Protein AF-A0A5A7XR70-F1 (afdb_monomer_lite)

Radius of gyration: 16.72 Å; chains: 1; bounding box: 55×24×37 Å

Structure (mmCIF, N/CA/C/O backbone):
data_AF-A0A5A7XR70-F1
#
_entry.id   AF-A0A5A7XR70-F1
#
loop_
_atom_site.group_PDB
_atom_site.id
_atom_site.type_symbol
_atom_site.label_atom_id
_atom_site.label_alt_id
_atom_site.label_comp_id
_atom_site.label_asym_id
_atom_site.label_entity_id
_atom_site.label_seq_id
_atom_site.pdbx_PDB_ins_code
_atom_site.Cartn_x
_atom_site.Cartn_y
_atom_site.Cartn_z
_atom_site.occupancy
_atom_site.B_iso_or_equiv
_atom_site.auth_seq_id
_atom_site.auth_comp_id
_atom_site.auth_asym_id
_atom_site.auth_atom_id
_atom_site.pdbx_PDB_model_num
ATOM 1 N N . MET A 1 1 ? -2.405 -19.295 9.966 1.00 50.75 1 MET A N 1
ATOM 2 C CA . MET A 1 1 ? -3.335 -18.833 8.908 1.00 50.75 1 MET A CA 1
ATOM 3 C C . MET A 1 1 ? -2.909 -17.522 8.250 1.00 50.75 1 MET A C 1
ATOM 5 O O . MET A 1 1 ? -2.703 -17.536 7.049 1.00 50.75 1 MET A O 1
ATOM 9 N N . ASN A 1 2 ? -2.731 -16.416 8.983 1.00 43.44 2 ASN A N 1
ATOM 10 C CA . ASN A 1 2 ? -2.534 -15.083 8.375 1.00 43.44 2 ASN A CA 1
ATOM 11 C C . ASN A 1 2 ? -1.297 -14.959 7.459 1.00 43.44 2 ASN A C 1
ATOM 13 O O . ASN A 1 2 ? -1.370 -14.286 6.439 1.00 43.44 2 ASN A O 1
ATOM 17 N N . LEU A 1 3 ? -0.198 -15.658 7.773 1.00 51.59 3 LEU A N 1
ATOM 18 C CA . LEU A 1 3 ? 1.016 -15.687 6.941 1.00 51.59 3 LEU A CA 1
ATOM 19 C C . LEU A 1 3 ? 0.787 -16.384 5.588 1.00 51.59 3 LEU A C 1
ATOM 21 O O . LEU A 1 3 ? 1.219 -15.891 4.556 1.00 51.59 3 LEU A O 1
ATOM 25 N N . LEU A 1 4 ? 0.064 -17.509 5.592 1.00 57.72 4 LEU A N 1
ATOM 26 C CA . LEU A 1 4 ? -0.284 -18.263 4.382 1.00 57.72 4 LEU A CA 1
ATOM 27 C C . LEU A 1 4 ? -1.261 -17.475 3.505 1.00 57.72 4 LEU A C 1
ATOM 29 O O . LEU A 1 4 ? -1.098 -17.429 2.293 1.00 57.72 4 LEU A O 1
ATOM 33 N N . VAL A 1 5 ? -2.236 -16.805 4.123 1.00 60.16 5 VAL A N 1
ATOM 34 C CA . VAL A 1 5 ? -3.185 -15.933 3.417 1.00 60.16 5 VAL A CA 1
ATOM 35 C C . VAL A 1 5 ? -2.459 -14.738 2.791 1.00 60.16 5 VAL A C 1
ATOM 37 O O . VAL A 1 5 ? -2.684 -14.437 1.623 1.00 60.16 5 VAL A O 1
ATOM 40 N N . GLY A 1 6 ? -1.536 -14.106 3.523 1.00 51.72 6 GLY A N 1
ATOM 41 C CA . GLY A 1 6 ? -0.706 -13.022 2.989 1.00 51.72 6 GLY A CA 1
ATOM 42 C C . GLY A 1 6 ? 0.180 -13.469 1.823 1.00 51.72 6 GLY A C 1
ATOM 43 O O . GLY A 1 6 ? 0.257 -12.777 0.811 1.00 51.72 6 GLY A O 1
ATOM 44 N N . LEU A 1 7 ? 0.788 -14.654 1.923 1.00 59.75 7 LEU A N 1
ATOM 45 C CA . LEU A 1 7 ? 1.652 -15.218 0.884 1.00 59.75 7 LEU A CA 1
ATOM 46 C C . LEU A 1 7 ? 0.887 -15.541 -0.410 1.00 59.75 7 LEU A C 1
ATOM 48 O O . LEU A 1 7 ? 1.373 -15.251 -1.500 1.00 59.75 7 LEU A O 1
ATOM 52 N N . VAL A 1 8 ? -0.318 -16.106 -0.298 1.00 62.59 8 VAL A N 1
ATOM 53 C CA . VAL A 1 8 ? -1.155 -16.471 -1.455 1.00 62.59 8 VAL A CA 1
ATOM 54 C C . VAL A 1 8 ? -1.627 -15.233 -2.220 1.00 62.59 8 VAL A C 1
ATOM 56 O O . VAL A 1 8 ? -1.612 -15.226 -3.449 1.00 62.59 8 VAL A O 1
ATOM 59 N N . VAL A 1 9 ? -1.986 -14.162 -1.509 1.00 59.59 9 VAL A N 1
ATOM 60 C CA . VAL A 1 9 ? -2.368 -12.888 -2.135 1.00 59.59 9 VAL A CA 1
ATOM 61 C C . VAL A 1 9 ? -1.178 -12.250 -2.862 1.00 59.59 9 VAL A C 1
ATOM 63 O O . VAL A 1 9 ? -1.349 -11.730 -3.964 1.00 59.59 9 VAL A O 1
ATOM 66 N N . LEU A 1 10 ? 0.034 -12.341 -2.301 1.00 56.25 10 LEU A N 1
ATOM 67 C CA . LEU A 1 10 ? 1.253 -11.842 -2.951 1.00 56.25 10 LEU A CA 1
ATOM 68 C C . LEU A 1 10 ? 1.621 -12.635 -4.214 1.00 56.25 10 LEU A C 1
ATOM 70 O O . LEU A 1 10 ? 2.026 -12.043 -5.212 1.00 56.25 10 LEU A O 1
ATOM 74 N N . ALA A 1 11 ? 1.467 -13.960 -4.187 1.00 58.66 11 ALA A N 1
ATOM 75 C CA . ALA A 1 11 ? 1.819 -14.828 -5.309 1.00 58.66 11 ALA A CA 1
ATOM 76 C C . ALA A 1 11 ? 0.903 -14.643 -6.535 1.00 58.66 11 ALA A C 1
ATOM 78 O O . ALA A 1 11 ? 1.348 -14.834 -7.661 1.00 58.66 11 ALA A O 1
ATOM 79 N N . GLY A 1 12 ? -0.358 -14.242 -6.342 1.00 56.47 12 GLY A N 1
ATOM 80 C CA . GLY A 1 12 ? -1.281 -13.964 -7.452 1.00 56.47 1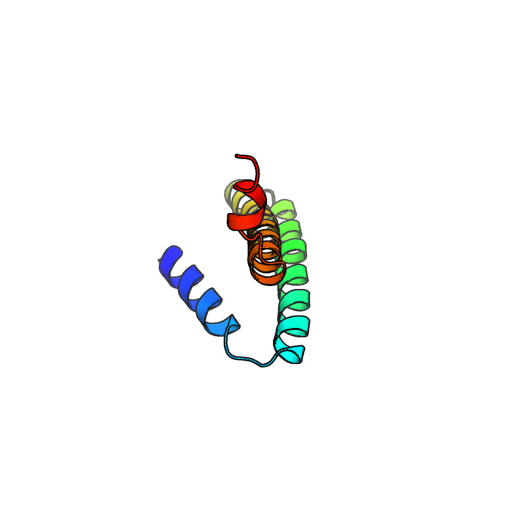2 GLY A CA 1
ATOM 81 C C . GLY A 1 12 ? -0.964 -12.677 -8.225 1.00 56.47 12 GLY A C 1
ATOM 82 O O . GLY A 1 12 ? -1.333 -12.548 -9.391 1.00 56.47 12 GLY A O 1
ATOM 83 N N . ALA A 1 13 ? -0.258 -11.730 -7.603 1.00 56.38 13 ALA A N 1
ATOM 84 C CA . ALA A 1 13 ? 0.020 -10.421 -8.192 1.00 56.38 13 ALA A CA 1
ATOM 85 C C . ALA A 1 13 ? 1.164 -10.429 -9.230 1.00 56.38 13 ALA A C 1
ATOM 87 O O . ALA A 1 13 ? 1.293 -9.479 -9.999 1.00 56.38 13 ALA A O 1
ATOM 88 N N . SER A 1 14 ? 1.990 -11.480 -9.285 1.00 54.44 14 SER A N 1
ATOM 89 C CA . SER A 1 14 ? 3.250 -11.498 -10.049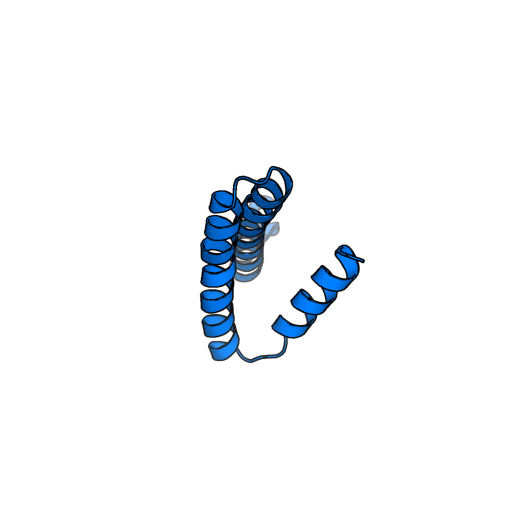 1.00 54.44 14 SER A CA 1
ATOM 90 C C . SER A 1 14 ? 3.144 -11.962 -11.513 1.00 54.44 14 SER A C 1
ATOM 92 O O . SER A 1 14 ? 4.155 -12.004 -12.207 1.00 54.44 14 SER A O 1
ATOM 94 N N . ALA A 1 15 ? 1.952 -12.301 -12.020 1.00 59.47 15 ALA A N 1
ATOM 95 C CA . ALA A 1 15 ? 1.815 -13.064 -13.271 1.00 59.47 15 ALA A CA 1
ATOM 96 C C . ALA A 1 15 ? 1.667 -12.257 -14.591 1.00 59.47 15 ALA A C 1
ATOM 98 O O . ALA A 1 15 ? 1.384 -12.863 -15.621 1.00 59.47 15 ALA A O 1
ATOM 99 N N . HIS A 1 16 ? 1.795 -10.920 -14.612 1.00 55.69 16 HIS A N 1
ATOM 100 C CA . HIS A 1 16 ? 1.356 -10.108 -15.770 1.00 55.69 16 HIS A CA 1
ATOM 101 C C . HIS A 1 16 ? 2.434 -9.146 -16.325 1.00 55.69 16 HIS A C 1
ATOM 103 O O . HIS A 1 16 ? 3.344 -8.748 -15.609 1.00 55.69 16 HIS A O 1
ATOM 109 N N . GLY A 1 17 ? 2.338 -8.773 -17.615 1.00 60.53 17 GLY A N 1
ATOM 110 C CA . GLY A 1 17 ? 3.316 -7.934 -18.342 1.00 60.53 17 GLY A CA 1
ATOM 111 C C . GLY A 1 17 ? 3.353 -6.452 -17.926 1.00 60.53 17 GLY A C 1
ATOM 112 O O . GLY A 1 17 ? 2.426 -5.960 -17.293 1.00 60.53 17 GLY A O 1
ATOM 113 N N . GLY A 1 18 ? 4.408 -5.714 -18.304 1.00 60.09 18 GLY A N 1
ATOM 114 C CA . GLY A 1 18 ? 4.779 -4.410 -17.710 1.00 60.09 18 GLY A CA 1
ATOM 115 C C . GLY A 1 18 ? 3.676 -3.342 -17.590 1.00 60.09 18 GLY A C 1
ATOM 116 O O . GLY A 1 18 ? 3.588 -2.671 -16.565 1.00 60.09 18 GLY A O 1
ATOM 117 N N . ALA A 1 19 ? 2.779 -3.217 -18.575 1.00 65.12 19 ALA A N 1
ATOM 118 C CA . ALA A 1 19 ? 1.633 -2.300 -18.485 1.00 65.12 19 ALA A CA 1
ATOM 119 C C . ALA A 1 19 ? 0.602 -2.746 -17.430 1.00 65.12 19 ALA A C 1
ATOM 121 O O . ALA A 1 19 ? 0.047 -1.927 -16.699 1.00 65.12 19 ALA A O 1
ATOM 122 N N . VAL A 1 20 ? 0.387 -4.057 -17.311 1.00 74.00 20 VAL A N 1
ATOM 123 C CA . VAL A 1 20 ? -0.492 -4.653 -16.300 1.00 74.00 20 VAL A CA 1
ATOM 124 C C . VAL A 1 20 ? 0.126 -4.537 -14.908 1.00 74.00 20 VAL A C 1
ATOM 126 O O . VAL A 1 20 ? -0.598 -4.284 -13.949 1.00 74.00 20 VAL A O 1
ATOM 129 N N . VAL A 1 21 ? 1.455 -4.629 -14.793 1.00 72.94 21 VAL A N 1
ATOM 130 C CA . VAL A 1 21 ? 2.171 -4.375 -13.530 1.00 72.94 21 VAL A CA 1
ATOM 131 C C . VAL A 1 21 ? 1.971 -2.932 -13.072 1.00 72.94 21 VAL A C 1
ATOM 133 O O . VAL A 1 21 ? 1.676 -2.706 -11.902 1.00 72.94 21 VAL A O 1
ATOM 136 N N . GLY A 1 22 ? 2.064 -1.957 -13.983 1.00 76.06 22 GLY A N 1
ATOM 137 C CA . GLY A 1 22 ? 1.840 -0.545 -13.659 1.00 76.06 22 GLY A CA 1
ATOM 138 C C . GLY A 1 22 ? 0.423 -0.271 -13.148 1.00 76.06 22 GLY A C 1
ATOM 139 O O . GLY A 1 22 ? 0.247 0.333 -12.090 1.00 76.06 22 GLY A O 1
ATOM 140 N N . VAL A 1 23 ? -0.594 -0.774 -13.854 1.00 80.50 23 VAL A N 1
ATOM 141 C CA . VAL A 1 23 ? -2.000 -0.650 -13.425 1.00 80.50 23 VAL A CA 1
ATOM 142 C C . VAL A 1 23 ? -2.236 -1.381 -12.099 1.00 80.50 23 VAL A C 1
ATOM 144 O O . VAL A 1 23 ? -2.866 -0.833 -11.192 1.00 80.50 23 VAL A O 1
ATOM 147 N N . GLY A 1 24 ? -1.680 -2.585 -11.955 1.00 78.50 24 GLY A N 1
ATOM 148 C CA . GLY A 1 24 ? -1.735 -3.366 -10.724 1.00 78.50 24 GLY A CA 1
ATOM 149 C C . GLY A 1 24 ? -1.128 -2.620 -9.539 1.00 78.50 24 GLY A C 1
ATOM 150 O O . GLY A 1 24 ? -1.751 -2.565 -8.482 1.00 78.50 24 GLY A O 1
ATOM 151 N N . ALA A 1 25 ? 0.027 -1.974 -9.721 1.00 80.56 25 ALA A N 1
ATOM 152 C CA . ALA A 1 25 ? 0.681 -1.180 -8.686 1.00 80.56 25 ALA A CA 1
ATOM 153 C C . ALA A 1 25 ? -0.192 -0.003 -8.230 1.00 80.56 25 ALA A C 1
ATOM 155 O O . ALA A 1 25 ? -0.373 0.180 -7.029 1.00 80.56 25 ALA A O 1
ATOM 156 N N . VAL A 1 26 ? -0.802 0.749 -9.152 1.00 83.19 26 VAL A N 1
ATOM 157 C CA . VAL A 1 26 ? -1.697 1.867 -8.794 1.00 83.19 26 VAL A CA 1
ATOM 158 C C . VAL A 1 26 ? -2.901 1.379 -7.984 1.00 83.19 26 VAL A C 1
ATOM 160 O O . VAL A 1 26 ? -3.232 1.968 -6.954 1.00 83.19 26 VAL A O 1
ATOM 163 N N . ILE A 1 27 ? -3.531 0.277 -8.397 1.00 84.06 27 ILE A N 1
ATOM 164 C CA . ILE A 1 27 ? -4.655 -0.319 -7.659 1.00 84.06 27 ILE A CA 1
ATOM 165 C C . ILE A 1 27 ? -4.197 -0.773 -6.269 1.00 84.06 27 ILE A C 1
ATOM 167 O O . ILE A 1 27 ? -4.870 -0.500 -5.275 1.00 84.06 27 ILE A O 1
ATOM 171 N N . LEU A 1 28 ? -3.031 -1.413 -6.174 1.00 80.88 28 LEU A N 1
ATOM 172 C CA . LEU A 1 28 ? -2.474 -1.853 -4.899 1.00 80.88 28 LEU A CA 1
ATOM 173 C C . LEU A 1 28 ? -2.163 -0.663 -3.978 1.00 80.88 28 LEU A C 1
ATOM 175 O O . LEU A 1 28 ? -2.402 -0.761 -2.777 1.00 80.88 28 LEU A O 1
ATOM 179 N N . ALA A 1 29 ? -1.697 0.464 -4.528 1.00 80.88 29 ALA A N 1
ATOM 180 C CA . ALA A 1 29 ? -1.472 1.708 -3.791 1.00 80.88 29 ALA A CA 1
ATOM 181 C C . ALA A 1 29 ? -2.781 2.243 -3.205 1.00 80.88 29 ALA A C 1
ATOM 183 O O . ALA A 1 29 ? -2.852 2.584 -2.024 1.00 80.88 29 ALA A O 1
ATOM 184 N N . LEU A 1 30 ? -3.841 2.269 -4.017 1.00 83.56 30 LEU A N 1
ATOM 185 C CA . LEU A 1 30 ? -5.170 2.697 -3.584 1.00 83.56 30 LEU A CA 1
ATOM 186 C C . LEU A 1 30 ? -5.732 1.781 -2.496 1.00 83.56 30 LEU A C 1
ATOM 188 O O . LEU A 1 30 ? -6.351 2.268 -1.555 1.00 83.56 30 LEU A O 1
ATOM 192 N N . VAL A 1 31 ? -5.485 0.474 -2.568 1.00 80.88 31 VAL A N 1
ATOM 193 C CA . VAL A 1 31 ? -5.879 -0.468 -1.511 1.00 80.88 31 VAL A CA 1
ATOM 194 C C . VAL A 1 31 ? -5.016 -0.289 -0.259 1.00 80.88 31 VAL A C 1
ATOM 196 O O . VAL A 1 31 ? -5.550 -0.316 0.847 1.00 80.88 31 VAL A O 1
ATOM 199 N N . ALA A 1 32 ? -3.711 -0.050 -0.400 1.00 79.31 32 ALA A N 1
ATOM 200 C CA . ALA A 1 32 ? -2.805 0.174 0.723 1.00 79.31 32 ALA A CA 1
ATOM 201 C C . ALA A 1 32 ? -3.161 1.444 1.508 1.00 79.31 32 ALA A C 1
ATOM 203 O O . ALA A 1 32 ? -3.321 1.412 2.730 1.00 79.31 32 ALA A O 1
ATOM 204 N N . PHE A 1 33 ? -3.344 2.560 0.806 1.00 80.19 33 PHE A N 1
ATOM 205 C CA . PHE A 1 33 ? -3.682 3.837 1.425 1.00 80.19 33 PHE A CA 1
ATOM 206 C C . PHE A 1 33 ? -5.169 3.952 1.760 1.00 80.19 33 PHE A C 1
ATOM 208 O O . PHE A 1 33 ? -5.509 4.361 2.867 1.00 80.19 33 PHE A O 1
ATOM 215 N N . GLY A 1 34 ? -6.063 3.552 0.857 1.00 81.50 34 GLY A N 1
ATOM 216 C CA . GLY A 1 34 ? -7.510 3.586 1.075 1.00 81.50 34 GLY A CA 1
ATOM 217 C C . GLY A 1 34 ? -7.964 2.558 2.108 1.00 81.50 34 GLY A C 1
ATOM 218 O O . GLY A 1 34 ? -8.623 2.909 3.086 1.00 81.50 34 GLY A O 1
ATOM 219 N N . GLY A 1 35 ? -7.545 1.300 1.959 1.00 78.94 35 GLY A N 1
ATOM 220 C CA . GLY A 1 35 ? -7.802 0.248 2.944 1.00 78.94 35 GLY A CA 1
ATOM 221 C C . GLY A 1 35 ? -7.147 0.558 4.289 1.00 78.94 35 GLY A C 1
ATOM 222 O O . GLY A 1 35 ? -7.799 0.444 5.326 1.00 78.94 35 GLY A O 1
ATOM 223 N N . GLY A 1 36 ? -5.902 1.045 4.286 1.00 76.31 36 GLY A N 1
ATOM 224 C CA . GLY A 1 36 ? -5.215 1.484 5.500 1.00 76.31 36 GLY A CA 1
ATOM 225 C C . GLY A 1 36 ? -5.927 2.635 6.219 1.00 76.31 36 GLY A C 1
ATOM 226 O O . GLY A 1 36 ? -6.120 2.571 7.434 1.00 76.31 36 GLY A O 1
ATOM 227 N N . ALA A 1 37 ? -6.381 3.659 5.491 1.00 79.06 37 ALA A N 1
ATOM 228 C CA . ALA A 1 37 ? -7.099 4.802 6.058 1.00 79.06 37 ALA A CA 1
ATOM 229 C C . ALA A 1 37 ? -8.454 4.397 6.655 1.00 79.06 37 ALA A C 1
ATOM 231 O O . ALA A 1 37 ? -8.789 4.817 7.765 1.00 79.06 37 ALA A O 1
ATOM 232 N N . VAL A 1 38 ? -9.203 3.527 5.969 1.00 79.50 38 VAL A N 1
ATOM 233 C CA . VAL A 1 38 ? -10.472 2.983 6.477 1.00 79.50 38 VAL A CA 1
ATOM 234 C C . VAL A 1 38 ? -10.239 2.160 7.748 1.00 79.50 38 VAL A C 1
ATOM 236 O O . VAL A 1 38 ? -10.936 2.350 8.746 1.00 79.50 38 VAL A O 1
ATOM 239 N N . LEU A 1 39 ? -9.215 1.302 7.763 1.00 76.19 39 LEU A N 1
ATOM 240 C CA . LEU A 1 39 ? -8.836 0.502 8.935 1.00 76.19 39 LEU A CA 1
ATOM 241 C C . LEU A 1 39 ? -8.419 1.365 10.136 1.00 76.19 39 LEU A C 1
ATOM 243 O O . LEU A 1 39 ? -8.754 1.041 11.278 1.00 76.19 39 LEU A O 1
ATOM 247 N N . ILE A 1 40 ? -7.752 2.495 9.898 1.00 74.56 40 ILE A N 1
ATOM 248 C CA . ILE A 1 40 ? -7.422 3.469 10.946 1.00 74.56 40 ILE A CA 1
ATOM 249 C C . ILE A 1 40 ? -8.689 4.184 11.451 1.00 74.56 40 ILE A C 1
ATOM 251 O O . ILE A 1 40 ? -8.832 4.395 12.662 1.00 74.56 40 ILE A O 1
ATOM 255 N N . ALA A 1 41 ? -9.631 4.508 10.558 1.00 78.88 41 ALA A N 1
ATOM 256 C CA . ALA A 1 41 ? -10.901 5.153 10.899 1.00 78.88 41 ALA A CA 1
ATOM 257 C C . ALA A 1 41 ? -11.825 4.263 11.753 1.00 78.88 41 ALA A C 1
ATOM 259 O O . ALA A 1 41 ? -12.554 4.773 12.604 1.00 78.88 41 ALA A O 1
ATOM 260 N N . LEU A 1 42 ? -11.727 2.935 11.618 1.00 78.25 42 LEU A N 1
ATOM 261 C CA . LEU A 1 42 ? -12.485 1.945 12.398 1.00 78.25 42 LEU A CA 1
ATOM 262 C C 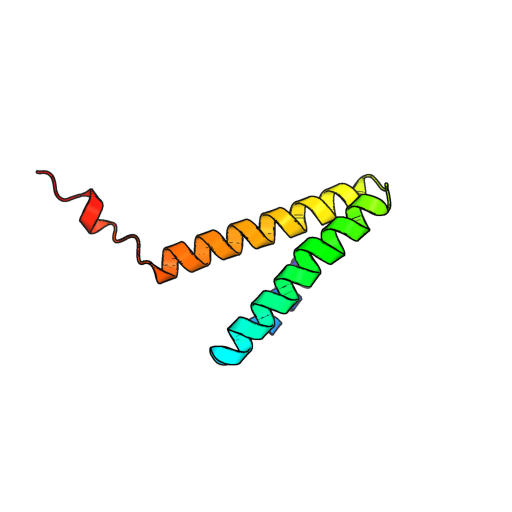. LEU A 1 42 ? -12.173 1.945 13.916 1.00 78.25 42 LEU A C 1
ATOM 264 O O . LEU A 1 42 ? -12.820 1.208 14.660 1.00 78.25 42 LEU A O 1
ATOM 268 N N . ARG A 1 43 ? -11.208 2.753 14.401 1.00 67.81 43 ARG A N 1
ATOM 269 C CA . ARG A 1 43 ? -10.845 2.990 15.827 1.00 67.81 43 ARG A CA 1
ATOM 270 C C . ARG A 1 43 ? -10.603 1.741 16.699 1.00 67.81 43 ARG A C 1
ATOM 272 O O . ARG A 1 43 ? -10.423 1.862 17.909 1.00 67.81 43 ARG A O 1
ATOM 279 N N . ARG A 1 44 ? -10.522 0.545 16.115 1.00 72.31 44 ARG A N 1
ATOM 280 C CA . ARG A 1 44 ? -10.143 -0.695 16.807 1.00 72.31 44 ARG A CA 1
ATOM 281 C C . ARG A 1 44 ? -8.611 -0.768 16.900 1.00 72.31 44 ARG A C 1
ATOM 283 O O . ARG A 1 44 ? -7.947 -0.530 15.889 1.00 72.31 44 ARG A O 1
ATOM 290 N N . PRO A 1 45 ? -8.028 -1.142 18.055 1.00 71.94 45 PRO A N 1
ATOM 291 C CA . PRO A 1 45 ? -6.571 -1.178 18.228 1.00 71.94 45 PRO A CA 1
ATOM 292 C C . PRO A 1 45 ? -5.889 -2.136 17.238 1.00 71.94 45 PRO A C 1
ATOM 294 O O . PRO A 1 45 ? -4.844 -1.813 16.683 1.00 71.94 45 PRO A O 1
ATOM 297 N N . TRP A 1 46 ? -6.539 -3.262 16.927 1.00 73.19 46 TRP A N 1
ATOM 298 C CA . TRP A 1 46 ? -6.089 -4.222 15.914 1.00 73.19 46 TRP A CA 1
ATOM 299 C C . TRP A 1 46 ? -6.142 -3.678 14.479 1.00 73.19 46 TRP A C 1
ATOM 301 O O . TRP A 1 46 ? -5.235 -3.922 13.689 1.00 73.19 46 TRP A O 1
ATOM 311 N N . ALA A 1 47 ? -7.181 -2.910 14.140 1.00 72.12 47 ALA A N 1
ATOM 312 C CA . ALA A 1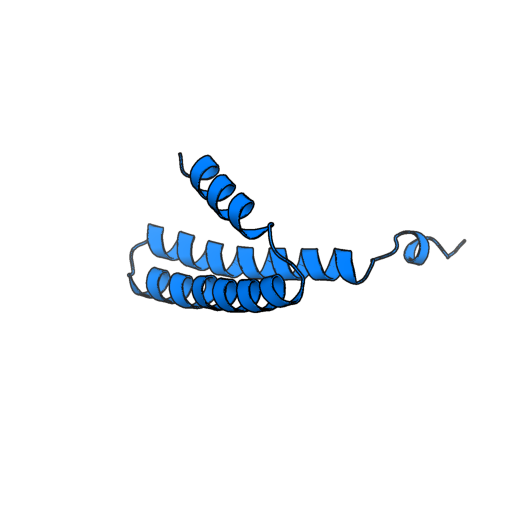 47 ? -7.350 -2.361 12.795 1.00 72.12 47 ALA A CA 1
ATOM 313 C C . ALA A 1 47 ? -6.335 -1.244 12.505 1.00 72.12 47 ALA A C 1
ATOM 315 O O . ALA A 1 47 ? -5.793 -1.179 11.406 1.00 72.12 47 ALA A O 1
ATOM 316 N N . LYS A 1 48 ? -5.990 -0.431 13.514 1.00 71.88 48 LYS A N 1
ATOM 317 C CA . LYS A 1 48 ? -4.920 0.574 13.403 1.00 71.88 48 LYS A CA 1
ATOM 318 C C . LYS A 1 48 ? -3.569 -0.046 13.045 1.00 71.88 48 LYS A C 1
ATOM 320 O O . LYS A 1 48 ? -2.904 0.454 12.144 1.00 71.88 48 LYS A O 1
ATOM 325 N N . GLY A 1 49 ? -3.180 -1.125 13.730 1.00 78.81 49 GLY A N 1
ATOM 326 C CA . GLY A 1 49 ? -1.912 -1.812 13.458 1.00 78.81 49 GLY A CA 1
ATOM 327 C C . GLY A 1 49 ? -1.856 -2.379 12.039 1.00 78.81 49 GLY A C 1
ATOM 328 O O . GLY A 1 49 ? -0.856 -2.212 11.345 1.00 78.81 49 GLY A O 1
ATOM 329 N N . LEU A 1 50 ? -2.962 -2.971 11.579 1.00 81.19 50 LEU A N 1
ATOM 330 C CA . LEU A 1 50 ? -3.067 -3.529 10.231 1.00 81.19 50 LEU A CA 1
ATOM 331 C C . LEU A 1 50 ? -3.021 -2.429 9.159 1.00 81.19 50 LEU A C 1
ATOM 333 O O . LEU A 1 50 ? -2.293 -2.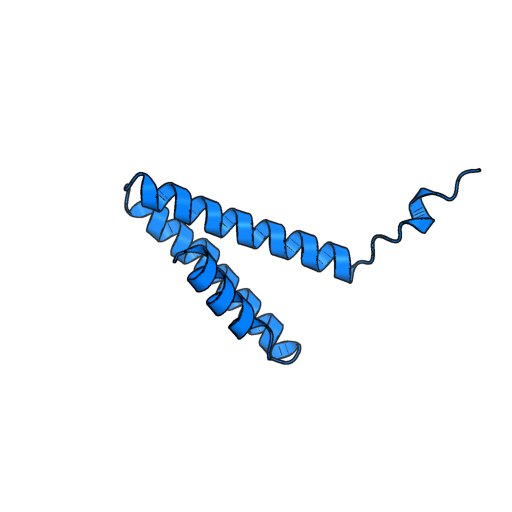569 8.181 1.00 81.19 50 LEU A O 1
ATOM 337 N N . GLY A 1 51 ? -3.717 -1.308 9.369 1.00 80.75 51 GLY A N 1
ATOM 338 C CA . GLY A 1 51 ? -3.703 -0.180 8.435 1.00 80.75 51 GLY A CA 1
ATOM 339 C C . GLY A 1 51 ? -2.333 0.494 8.306 1.00 80.75 51 GLY A C 1
ATOM 340 O O . GLY A 1 51 ? -1.889 0.763 7.193 1.00 80.75 51 GLY A O 1
ATOM 341 N N . ILE A 1 52 ? -1.626 0.699 9.423 1.00 83.44 52 ILE A N 1
ATOM 342 C CA . ILE A 1 52 ? -0.259 1.249 9.417 1.00 83.44 52 ILE A CA 1
ATOM 343 C C . ILE A 1 52 ? 0.716 0.268 8.750 1.00 83.44 52 ILE A C 1
ATOM 345 O O . ILE A 1 52 ? 1.531 0.678 7.924 1.00 83.44 52 ILE A O 1
ATOM 349 N N . GLY A 1 53 ? 0.607 -1.029 9.058 1.00 84.88 53 GLY A N 1
ATOM 350 C CA . GLY A 1 53 ? 1.433 -2.066 8.437 1.00 84.88 53 GLY A CA 1
ATOM 351 C C . GLY A 1 53 ? 1.240 -2.152 6.921 1.00 84.88 53 GLY A C 1
ATOM 352 O O . GLY A 1 53 ? 2.217 -2.320 6.194 1.00 84.88 53 GLY A O 1
ATOM 353 N N . LEU A 1 54 ? 0.009 -1.964 6.435 1.00 83.38 54 LEU A N 1
ATOM 354 C CA . LEU A 1 54 ? -0.311 -1.947 5.006 1.00 83.38 54 LEU A CA 1
ATOM 355 C C . LEU A 1 54 ? 0.376 -0.776 4.281 1.00 83.38 54 LEU A C 1
ATOM 357 O O . LEU A 1 54 ? 0.982 -0.975 3.230 1.00 83.38 54 LEU A O 1
ATOM 361 N N . MET A 1 55 ? 0.333 0.428 4.863 1.00 84.56 55 MET A N 1
ATOM 362 C C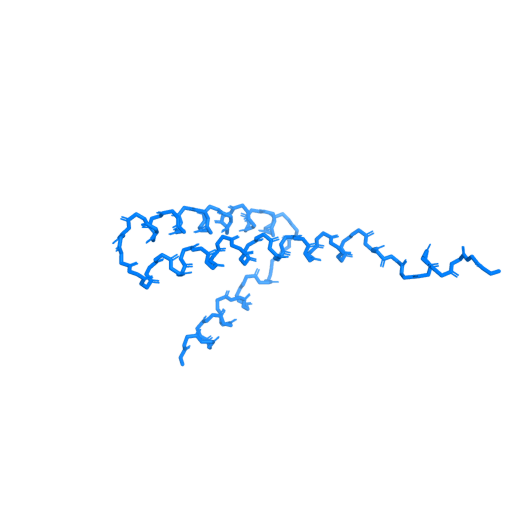A . MET A 1 55 ? 0.976 1.618 4.288 1.00 84.56 55 MET A CA 1
ATOM 363 C C . MET A 1 55 ? 2.506 1.495 4.278 1.00 84.56 55 MET A C 1
ATOM 365 O O . MET A 1 55 ? 3.144 1.774 3.263 1.00 84.56 55 MET A O 1
ATOM 369 N N . ILE A 1 56 ? 3.100 1.033 5.385 1.00 88.44 56 ILE A N 1
ATOM 370 C CA . ILE A 1 56 ? 4.556 0.844 5.492 1.00 88.44 56 ILE A CA 1
ATOM 371 C C . ILE A 1 56 ? 5.033 -0.254 4.536 1.00 88.44 56 ILE A C 1
ATOM 373 O O . ILE A 1 56 ? 6.027 -0.066 3.837 1.00 88.44 56 ILE A O 1
ATOM 377 N N . GLY A 1 57 ? 4.319 -1.381 4.465 1.00 85.44 57 GLY A N 1
ATOM 378 C CA . GLY A 1 57 ? 4.665 -2.483 3.567 1.00 85.44 57 GLY A CA 1
ATOM 379 C C . GLY A 1 57 ? 4.676 -2.061 2.097 1.00 85.44 57 GLY A C 1
ATOM 380 O O . GLY A 1 57 ? 5.574 -2.451 1.353 1.00 85.44 57 GLY A O 1
ATOM 381 N N . TRP A 1 58 ? 3.735 -1.202 1.694 1.00 87.38 58 TRP A N 1
ATOM 382 C CA . TRP A 1 58 ? 3.674 -0.670 0.332 1.00 87.38 58 TRP A CA 1
ATOM 383 C C . TRP A 1 58 ? 4.858 0.254 -0.001 1.00 87.38 58 TRP A C 1
ATOM 385 O O . TRP A 1 58 ? 5.448 0.161 -1.082 1.00 87.38 58 TRP A O 1
ATOM 395 N N . ALA A 1 59 ? 5.257 1.103 0.951 1.00 87.25 59 ALA A N 1
ATOM 396 C CA . ALA A 1 59 ? 6.423 1.973 0.807 1.00 87.25 59 ALA A CA 1
ATOM 397 C C . ALA A 1 59 ? 7.735 1.174 0.727 1.00 87.25 59 ALA A C 1
ATOM 399 O O . ALA A 1 59 ? 8.550 1.422 -0.162 1.00 87.25 59 ALA A O 1
ATOM 400 N N . LEU A 1 60 ? 7.920 0.186 1.609 1.00 88.50 60 LEU A N 1
ATOM 401 C CA . LEU A 1 60 ? 9.116 -0.661 1.622 1.00 88.50 60 LEU A CA 1
ATOM 402 C C . LEU A 1 60 ? 9.269 -1.440 0.314 1.00 88.50 60 LEU A C 1
ATOM 404 O O . LEU A 1 60 ? 10.342 -1.407 -0.283 1.00 88.50 60 LEU A O 1
ATOM 408 N N . LEU A 1 61 ? 8.195 -2.071 -0.172 1.00 84.81 61 LEU A N 1
ATOM 409 C CA . LEU A 1 61 ? 8.227 -2.805 -1.438 1.00 84.81 61 LEU A CA 1
ATOM 410 C C . LEU A 1 61 ? 8.596 -1.892 -2.619 1.00 84.81 61 LEU A C 1
ATOM 412 O O . LEU A 1 61 ? 9.388 -2.289 -3.471 1.00 84.81 61 LEU A O 1
ATOM 416 N N . SER A 1 62 ? 8.078 -0.659 -2.643 1.00 83.12 62 SER A N 1
ATOM 417 C CA . SER A 1 62 ? 8.415 0.331 -3.677 1.00 83.12 62 SER A CA 1
ATOM 418 C C . SER A 1 62 ? 9.898 0.705 -3.646 1.00 83.12 62 SER A C 1
ATOM 420 O O . SER A 1 62 ? 10.552 0.699 -4.687 1.00 83.12 62 SER A O 1
ATOM 422 N N . ILE A 1 63 ? 10.453 0.973 -2.459 1.00 86.50 63 ILE A N 1
ATOM 423 C CA . ILE A 1 63 ? 11.877 1.302 -2.291 1.00 86.50 63 ILE A CA 1
ATOM 424 C C . ILE A 1 63 ? 12.756 0.130 -2.734 1.00 86.50 63 ILE A C 1
ATOM 426 O O . ILE A 1 63 ? 13.706 0.331 -3.488 1.00 86.50 63 ILE A O 1
ATOM 430 N N . THR A 1 64 ? 12.436 -1.095 -2.311 1.00 85.62 64 THR A N 1
ATOM 431 C CA . THR A 1 64 ? 13.192 -2.292 -2.703 1.00 85.62 64 THR A CA 1
ATOM 432 C C . THR A 1 64 ? 13.128 -2.521 -4.210 1.00 85.62 64 THR A C 1
ATOM 434 O O . THR A 1 64 ? 14.158 -2.786 -4.827 1.00 85.62 64 THR A O 1
ATOM 437 N N . SER A 1 65 ? 11.950 -2.368 -4.823 1.00 83.00 65 SER A N 1
ATOM 438 C CA . SER A 1 65 ? 11.793 -2.523 -6.270 1.00 83.00 65 SER A CA 1
ATOM 439 C C . SER A 1 65 ? 12.611 -1.484 -7.034 1.00 83.00 65 SER A C 1
ATOM 441 O O . SER A 1 65 ? 13.315 -1.846 -7.971 1.00 83.00 65 SER A O 1
ATOM 443 N N . VAL A 1 66 ? 12.578 -0.213 -6.613 1.00 81.94 66 VAL A N 1
ATOM 444 C CA . VAL A 1 66 ? 13.418 0.831 -7.213 1.00 81.94 66 VAL A CA 1
ATOM 445 C C . VAL A 1 66 ? 14.894 0.507 -7.015 1.00 81.94 66 VAL A C 1
ATOM 447 O O . VAL A 1 66 ? 15.626 0.594 -7.984 1.00 81.94 66 VAL A O 1
ATOM 450 N N . GLY A 1 67 ? 15.328 0.064 -5.833 1.00 78.50 67 GLY A N 1
ATOM 451 C CA . GLY A 1 67 ? 16.728 -0.300 -5.575 1.00 78.50 67 GLY A CA 1
ATOM 452 C C . GLY A 1 67 ? 17.250 -1.439 -6.460 1.00 78.50 67 GLY A C 1
ATOM 453 O O . GLY A 1 67 ? 18.398 -1.393 -6.901 1.00 78.50 67 GLY A O 1
ATOM 454 N N . TYR A 1 68 ? 16.404 -2.426 -6.776 1.00 75.44 68 TYR A N 1
ATOM 455 C CA . TYR A 1 68 ? 16.727 -3.450 -7.776 1.00 75.44 68 TYR A CA 1
ATOM 456 C C . TYR A 1 68 ? 16.749 -2.880 -9.198 1.00 75.44 68 TYR A C 1
ATOM 458 O O . TYR A 1 68 ? 17.658 -3.192 -9.963 1.00 75.44 68 TYR A O 1
ATOM 466 N N . CYS A 1 69 ? 15.778 -2.036 -9.560 1.00 76.56 69 CYS A N 1
ATOM 467 C CA . CYS A 1 69 ? 15.684 -1.456 -10.901 1.00 76.56 69 CYS A CA 1
ATOM 468 C C . CYS A 1 69 ? 16.761 -0.399 -11.192 1.00 76.56 69 CYS A C 1
ATOM 470 O O . CYS A 1 69 ? 17.155 -0.246 -12.344 1.00 76.56 69 CYS A O 1
ATOM 472 N N . THR A 1 70 ? 17.233 0.334 -10.183 1.00 73.31 70 THR A N 1
ATOM 473 C CA . THR A 1 70 ? 18.298 1.335 -10.323 1.00 73.31 70 THR A CA 1
ATOM 474 C C . THR A 1 70 ? 19.687 0.730 -10.203 1.00 73.31 70 THR A C 1
ATOM 476 O O . THR A 1 70 ? 20.651 1.419 -10.519 1.00 73.31 70 THR A O 1
ATOM 479 N N . GLY A 1 71 ? 19.794 -0.537 -9.783 1.00 57.00 71 GLY A N 1
ATOM 480 C CA . GLY A 1 71 ? 21.056 -1.260 -9.714 1.00 57.00 71 GLY A CA 1
ATOM 481 C C . GLY A 1 71 ? 22.080 -0.505 -8.877 1.00 57.00 71 GLY A C 1
ATOM 482 O O . GLY A 1 71 ? 23.053 0.013 -9.421 1.00 57.00 71 GLY A O 1
ATOM 483 N N . LEU A 1 72 ? 21.872 -0.429 -7.555 1.00 58.66 72 LEU A N 1
ATOM 484 C CA . LEU A 1 72 ? 22.949 -0.028 -6.645 1.00 58.66 72 LEU A CA 1
ATOM 485 C C . LEU A 1 72 ? 24.083 -1.043 -6.775 1.00 58.66 72 LEU A C 1
ATOM 487 O O . LEU A 1 72 ? 24.083 -2.102 -6.153 1.00 58.66 72 LEU A O 1
ATOM 491 N N . ASN A 1 73 ? 25.009 -0.721 -7.664 1.00 55.00 73 ASN A N 1
ATOM 492 C CA . ASN A 1 73 ? 26.098 -1.573 -8.060 1.00 55.00 73 ASN A CA 1
ATOM 493 C C . ASN A 1 73 ? 27.162 -1.541 -6.951 1.00 55.00 73 ASN A C 1
ATOM 495 O O . ASN A 1 73 ? 27.758 -0.482 -6.731 1.00 55.00 73 ASN A O 1
ATOM 499 N N . PRO A 1 74 ? 27.394 -2.638 -6.208 1.00 59.72 74 PRO A N 1
ATOM 500 C CA . PRO A 1 74 ? 28.276 -2.615 -5.042 1.00 59.72 74 PRO A CA 1
ATOM 501 C C . PRO A 1 74 ? 29.723 -2.254 -5.407 1.00 59.72 74 PRO A C 1
ATOM 503 O O . PRO A 1 74 ? 30.407 -1.631 -4.602 1.00 59.72 74 PRO A O 1
ATOM 506 N N . GLU A 1 75 ? 30.160 -2.548 -6.634 1.00 59.59 75 GLU A N 1
ATOM 507 C CA . GLU A 1 75 ? 31.480 -2.178 -7.172 1.00 59.59 75 GLU A CA 1
ATOM 508 C C . GLU A 1 75 ? 31.694 -0.657 -7.319 1.00 59.59 75 GLU A C 1
ATOM 510 O O . GLU A 1 75 ? 32.831 -0.195 -7.257 1.00 59.59 75 GLU A O 1
ATOM 515 N N . MET A 1 76 ? 30.631 0.157 -7.383 1.00 57.75 76 MET A N 1
ATOM 516 C CA . MET A 1 76 ? 30.747 1.628 -7.403 1.00 57.75 76 MET A CA 1
ATOM 517 C C . MET A 1 76 ? 31.114 2.224 -6.033 1.00 57.75 76 MET A C 1
ATOM 519 O O . MET A 1 76 ? 31.535 3.376 -5.961 1.00 57.75 76 MET A O 1
ATOM 523 N N . TYR A 1 77 ? 30.976 1.454 -4.948 1.00 57.56 77 TYR A N 1
ATOM 524 C CA . TYR A 1 77 ? 31.319 1.886 -3.587 1.00 57.56 77 TYR A CA 1
ATOM 525 C C . TYR A 1 77 ? 32.654 1.315 -3.085 1.00 57.56 77 TYR A C 1
ATOM 527 O O . TYR A 1 77 ? 33.093 1.683 -1.998 1.00 57.56 77 TYR A O 1
ATOM 535 N N . THR A 1 78 ? 33.315 0.441 -3.856 1.00 63.22 78 THR A N 1
ATOM 536 C CA . THR A 1 78 ? 34.634 -0.129 -3.502 1.00 63.22 78 THR A CA 1
ATOM 537 C C . THR A 1 78 ? 35.793 0.489 -4.294 1.00 63.22 78 THR A C 1
ATOM 539 O O . THR A 1 78 ? 36.946 0.133 -4.056 1.00 63.22 78 THR A O 1
ATOM 542 N N . GLY A 1 79 ? 35.515 1.391 -5.241 1.00 58.75 79 GLY A N 1
ATOM 543 C CA . GLY A 1 79 ? 36.514 2.053 -6.083 1.00 58.75 79 GLY A CA 1
ATOM 544 C C . GLY A 1 79 ? 37.179 3.239 -5.387 1.00 58.75 79 GLY A C 1
ATOM 545 O O . GLY A 1 79 ? 36.844 4.388 -5.663 1.00 58.75 79 GLY A O 1
ATOM 546 N N . GLY A 1 80 ? 38.104 2.953 -4.475 1.00 56.22 80 GLY A N 1
ATOM 547 C CA . GLY A 1 80 ? 38.885 3.952 -3.747 1.00 56.22 80 GLY A CA 1
ATOM 548 C C . GLY A 1 80 ? 40.064 3.340 -2.991 1.00 56.22 80 GLY A C 1
ATOM 549 O O . GLY A 1 80 ? 40.228 3.619 -1.806 1.00 56.22 80 GLY A O 1
ATOM 550 N N . LEU A 1 81 ? 40.837 2.481 -3.662 1.00 49.34 81 LEU A N 1
ATOM 551 C CA . LEU A 1 81 ? 42.198 2.080 -3.292 1.00 49.34 81 LEU A CA 1
ATOM 552 C C . LEU A 1 81 ? 43.080 2.205 -4.533 1.00 49.34 81 LEU A C 1
ATOM 554 O O . LEU A 1 81 ? 42.701 1.603 -5.562 1.00 49.34 81 LEU A O 1
#

pLDDT: mean 71.41, std 11.92, range [43.44, 88.5]

Foldseek 3Di:
DVVVVVVVVVVVLPDDDDVSVVVSLVVLQCCLQVVLVVLVVVVDPVSPVVSVCSVVVSVVVVVVVVCVVVCPDVVVVVPDD

Sequence (81 aa):
MNLLVGLVVLAGASAHGGAVVGVGAVILALVAFGGGAVLIALRRPWAKGLGIGLMIGWALLSITSVGYCTGLNPEMYTGGL

Secondary structure (DSSP, 8-state):
-HHHHHHHHHHHTTSS-HHHHHHHHHHHHHIIIIIHHHHHHT--HHHHHHHHHHHHHHHHHHHHHHHHHHT--GGGGS---